Protein AF-A0A7K5J472-F1 (afdb_monomer_lite)

pLDDT: mean 81.27, std 14.3, range [40.75, 97.12]

Structure (mmCIF, N/CA/C/O backbone):
data_AF-A0A7K5J472-F1
#
_entry.id   AF-A0A7K5J472-F1
#
loop_
_atom_site.group_PDB
_atom_site.id
_atom_site.type_symbol
_atom_site.label_atom_id
_atom_site.label_alt_id
_atom_site.label_comp_id
_atom_site.label_asym_id
_atom_site.label_entity_id
_atom_site.label_seq_id
_atom_site.pdbx_PDB_ins_code
_atom_site.Cartn_x
_atom_site.Cartn_y
_atom_site.Cartn_z
_atom_site.occupancy
_atom_site.B_iso_or_equiv
_atom_site.auth_seq_id
_atom_site.auth_comp_id
_atom_site.auth_asym_id
_atom_site.auth_atom_id
_atom_site.pdbx_PDB_model_num
ATOM 1 N N . LEU A 1 1 ? 0.169 2.358 18.853 1.00 67.12 1 LEU A N 1
ATOM 2 C CA . LEU A 1 1 ? 0.793 3.597 18.310 1.00 67.12 1 LEU A CA 1
ATOM 3 C C . LEU A 1 1 ? 2.301 3.691 18.581 1.00 67.12 1 LEU A C 1
ATOM 5 O O . LEU A 1 1 ? 3.021 4.083 17.672 1.00 67.12 1 LEU A O 1
ATOM 9 N N . GLN A 1 2 ? 2.794 3.330 19.775 1.00 80.88 2 GLN A N 1
ATOM 10 C CA . GLN A 1 2 ? 4.232 3.386 20.113 1.00 80.88 2 GLN A CA 1
ATOM 11 C C . GLN A 1 2 ? 5.120 2.538 19.182 1.00 80.88 2 GLN A C 1
ATOM 13 O O . GLN A 1 2 ? 6.189 2.978 18.774 1.00 80.88 2 GLN A O 1
ATOM 18 N N . GLU A 1 3 ? 4.645 1.362 18.776 1.00 73.94 3 GLU A N 1
ATOM 19 C CA . GLU A 1 3 ? 5.379 0.448 17.893 1.00 73.94 3 GLU A CA 1
ATOM 20 C C . GLU A 1 3 ? 5.586 1.016 16.476 1.00 73.94 3 GLU A C 1
ATOM 22 O O . GLU A 1 3 ? 6.686 0.963 15.931 1.00 73.94 3 GLU A O 1
ATOM 27 N N . ILE A 1 4 ? 4.563 1.679 15.921 1.00 72.69 4 ILE A N 1
ATOM 28 C CA . ILE A 1 4 ? 4.652 2.402 14.640 1.00 72.69 4 ILE A CA 1
ATOM 29 C C . ILE A 1 4 ? 5.692 3.522 14.739 1.00 72.69 4 ILE A C 1
ATOM 31 O O . ILE A 1 4 ? 6.537 3.656 13.860 1.00 72.69 4 ILE A O 1
ATOM 35 N N . ARG A 1 5 ? 5.671 4.296 15.833 1.00 75.00 5 ARG A N 1
ATOM 36 C CA . ARG A 1 5 ? 6.634 5.382 16.060 1.00 75.00 5 ARG A CA 1
ATOM 37 C C . ARG A 1 5 ? 8.068 4.861 16.160 1.00 75.00 5 ARG A C 1
ATOM 39 O O . ARG A 1 5 ? 8.944 5.452 15.543 1.00 75.00 5 ARG A O 1
ATOM 46 N N . ARG A 1 6 ? 8.287 3.730 16.842 1.00 73.50 6 ARG A N 1
ATOM 47 C CA . ARG A 1 6 ? 9.594 3.059 16.963 1.00 73.50 6 ARG A CA 1
ATOM 48 C C . ARG A 1 6 ? 10.179 2.654 15.608 1.00 73.50 6 ARG A C 1
ATOM 50 O O . ARG A 1 6 ? 11.383 2.777 15.398 1.00 73.50 6 ARG A O 1
ATOM 57 N N . TYR A 1 7 ? 9.340 2.164 14.697 1.00 64.94 7 TYR A N 1
ATOM 58 C CA . TYR A 1 7 ? 9.778 1.747 13.363 1.00 64.94 7 TYR A CA 1
ATOM 59 C C . TYR A 1 7 ? 9.831 2.888 12.344 1.00 64.94 7 TYR A C 1
ATOM 61 O O . TYR A 1 7 ? 10.598 2.806 11.394 1.00 64.94 7 TYR A O 1
ATOM 69 N N . GLN A 1 8 ? 9.084 3.974 12.554 1.00 64.12 8 GLN A N 1
ATOM 70 C CA . GLN A 1 8 ? 9.208 5.208 11.771 1.00 64.12 8 GLN A CA 1
ATOM 71 C C . GLN A 1 8 ? 10.420 6.061 12.181 1.00 64.12 8 GLN A C 1
ATOM 73 O O . GLN A 1 8 ? 10.908 6.839 11.369 1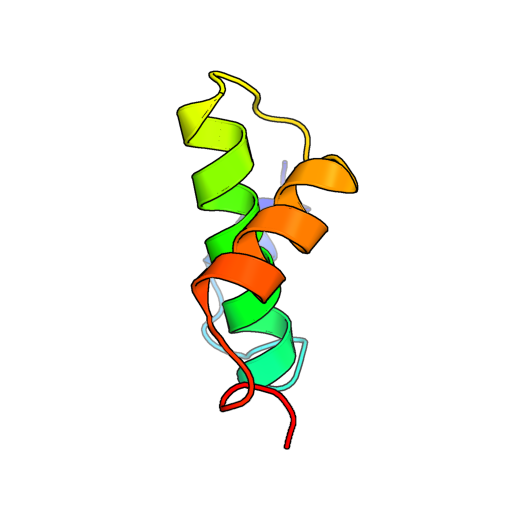.00 64.12 8 GLN A O 1
ATOM 78 N N . SER A 1 9 ? 10.916 5.929 13.416 1.00 66.62 9 SER A N 1
ATOM 79 C CA . SER A 1 9 ? 12.084 6.666 13.924 1.00 66.62 9 SER A CA 1
ATOM 80 C C . SER A 1 9 ? 13.430 6.008 13.599 1.00 66.62 9 SER A C 1
ATOM 82 O O . SER A 1 9 ? 14.473 6.562 13.930 1.00 66.62 9 SER A O 1
ATOM 84 N N . SER A 1 10 ? 13.431 4.811 13.003 1.00 63.41 10 SER A N 1
ATOM 85 C CA . SER A 1 10 ? 14.640 4.062 12.658 1.00 63.41 10 SER A CA 1
ATOM 86 C C . SER A 1 10 ? 14.716 3.828 11.153 1.00 63.41 10 SER A C 1
ATOM 88 O O . SER A 1 10 ? 13.773 3.333 10.548 1.00 63.41 10 SER A O 1
ATOM 90 N N . THR A 1 11 ? 15.867 4.116 10.549 1.00 60.28 11 THR A N 1
ATOM 91 C CA . THR A 1 11 ? 16.150 3.803 9.136 1.00 60.28 11 THR A CA 1
ATOM 92 C C . THR A 1 11 ? 16.600 2.353 8.937 1.00 60.28 11 THR A C 1
ATOM 94 O O . THR A 1 11 ? 16.830 1.917 7.808 1.00 60.28 11 THR A O 1
ATOM 97 N N . ARG A 1 12 ? 16.754 1.584 10.027 1.00 69.19 12 ARG A N 1
ATOM 98 C CA . ARG A 1 12 ? 17.136 0.173 9.970 1.00 69.19 12 ARG A CA 1
ATOM 99 C C . ARG A 1 12 ? 15.928 -0.634 9.516 1.00 69.19 12 ARG A C 1
ATOM 101 O O . ARG A 1 12 ? 14.994 -0.863 10.281 1.00 69.19 12 ARG A O 1
ATOM 108 N N . LEU A 1 13 ? 15.955 -1.069 8.260 1.00 63.25 13 LEU A N 1
ATOM 109 C CA . LEU A 1 13 ? 14.901 -1.911 7.718 1.00 63.25 13 LEU A CA 1
ATOM 110 C C . LEU A 1 13 ? 14.813 -3.213 8.533 1.00 63.25 13 LEU A C 1
ATOM 112 O O . LEU A 1 13 ? 15.783 -3.961 8.640 1.00 63.25 13 LEU A O 1
ATOM 116 N N . LEU A 1 14 ? 13.638 -3.495 9.097 1.00 70.25 14 LEU A N 1
ATOM 117 C CA . LEU A 1 14 ? 13.353 -4.776 9.765 1.00 70.25 14 LEU A CA 1
ATOM 118 C C . LEU A 1 14 ? 13.288 -5.948 8.779 1.00 70.25 14 LEU A C 1
ATOM 120 O O . LEU A 1 14 ? 13.361 -7.109 9.166 1.00 70.25 14 LEU A O 1
ATOM 124 N N . LEU A 1 15 ? 13.098 -5.625 7.502 1.00 70.50 15 LEU A N 1
ATOM 125 C CA . LEU A 1 15 ? 12.974 -6.541 6.380 1.00 70.50 15 LEU A CA 1
ATOM 126 C C . LEU A 1 15 ? 13.987 -6.141 5.308 1.00 70.50 15 LEU A C 1
ATOM 128 O O . LEU A 1 15 ? 14.460 -5.012 5.280 1.00 70.50 15 LEU A O 1
ATOM 132 N N . ARG A 1 16 ? 14.298 -7.028 4.361 1.00 75.38 16 ARG A N 1
ATOM 133 C CA . ARG A 1 16 ? 15.070 -6.608 3.181 1.00 75.38 16 ARG A CA 1
ATOM 134 C C . ARG A 1 16 ? 14.315 -5.496 2.410 1.00 75.38 16 ARG A C 1
ATOM 136 O O . ARG A 1 16 ? 13.079 -5.470 2.453 1.00 75.38 16 ARG A O 1
ATOM 143 N N . PRO A 1 17 ? 15.015 -4.613 1.670 1.00 71.44 17 PRO A N 1
ATOM 144 C CA . PRO A 1 17 ? 14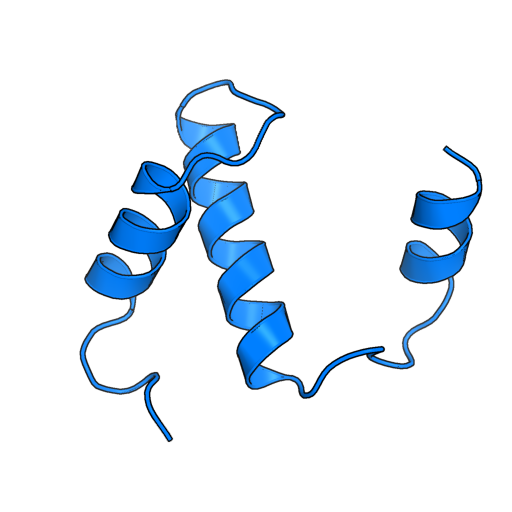.396 -3.487 0.957 1.00 71.44 17 PRO A CA 1
ATOM 145 C C . PRO A 1 17 ? 13.243 -3.881 0.018 1.00 71.44 17 PRO A C 1
ATOM 147 O O . PRO A 1 17 ? 12.221 -3.198 -0.033 1.00 71.44 17 PRO A O 1
ATOM 150 N N . GLY A 1 18 ? 13.359 -5.016 -0.682 1.00 78.81 18 GLY A N 1
ATOM 151 C CA . GLY A 1 18 ? 12.338 -5.506 -1.618 1.00 78.81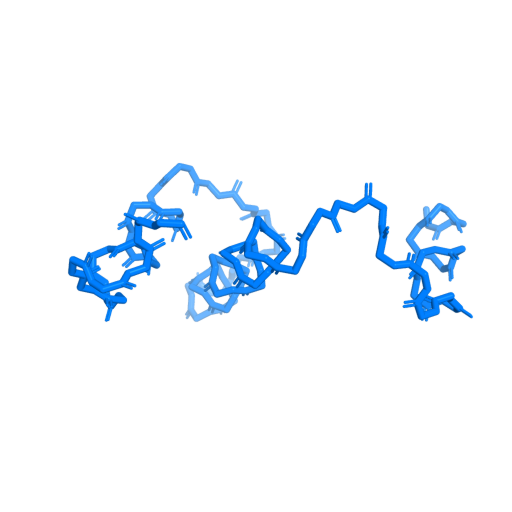 18 GLY A CA 1
ATOM 152 C C . GLY A 1 18 ? 10.963 -5.749 -0.970 1.00 78.81 18 GLY A C 1
ATOM 153 O O . GLY A 1 18 ? 9.979 -5.129 -1.386 1.00 78.81 18 GLY A O 1
ATOM 154 N N . PRO A 1 19 ? 10.858 -6.620 0.057 1.00 79.75 19 PRO A N 1
ATOM 155 C CA . PRO A 1 19 ? 9.628 -6.808 0.826 1.00 79.75 19 PRO A CA 1
ATOM 156 C C . PRO A 1 19 ? 9.016 -5.511 1.368 1.00 79.75 19 PRO A C 1
ATOM 158 O O . PRO A 1 19 ? 7.803 -5.332 1.260 1.00 79.75 19 PRO A O 1
ATOM 161 N N . PHE A 1 20 ? 9.834 -4.594 1.892 1.00 81.19 20 PHE A N 1
ATOM 162 C CA . PHE A 1 20 ? 9.349 -3.322 2.430 1.00 81.19 20 PHE A CA 1
ATOM 163 C C . PHE A 1 20 ? 8.742 -2.434 1.338 1.00 81.19 20 PHE A C 1
ATOM 165 O O . PHE A 1 20 ? 7.605 -1.981 1.468 1.00 81.19 20 PHE A O 1
ATOM 172 N N . ALA A 1 21 ? 9.434 -2.275 0.208 1.00 83.38 21 ALA A N 1
ATOM 173 C CA . ALA A 1 21 ? 8.916 -1.518 -0.926 1.00 83.38 21 ALA A CA 1
ATOM 174 C C . ALA A 1 21 ? 7.578 -2.082 -1.432 1.00 83.38 21 ALA A C 1
ATOM 176 O O . ALA A 1 21 ? 6.717 -1.327 -1.878 1.00 83.38 21 ALA A O 1
ATOM 177 N N . ARG A 1 22 ? 7.381 -3.410 -1.400 1.00 85.44 22 ARG A N 1
ATOM 178 C CA . ARG A 1 22 ? 6.104 -4.038 -1.796 1.00 85.44 22 ARG A CA 1
ATOM 179 C C . ARG A 1 22 ? 4.956 -3.647 -0.867 1.00 85.44 22 ARG A C 1
ATOM 181 O O . ARG A 1 22 ? 3.864 -3.364 -1.355 1.00 85.44 22 ARG A O 1
ATOM 188 N N . LEU A 1 23 ? 5.207 -3.598 0.440 1.00 88.88 23 LEU A N 1
ATOM 189 C CA . LEU A 1 23 ? 4.208 -3.189 1.430 1.00 88.88 23 LEU A CA 1
ATOM 190 C C . LEU A 1 23 ? 3.835 -1.711 1.293 1.00 88.88 23 LEU A C 1
ATOM 192 O O . LEU A 1 23 ? 2.652 -1.385 1.343 1.00 88.88 23 LEU A O 1
ATOM 196 N N . VAL A 1 24 ? 4.810 -0.834 1.040 1.00 89.50 24 VAL A N 1
ATOM 197 C CA . VAL A 1 24 ? 4.554 0.597 0.801 1.00 89.50 24 VAL A CA 1
ATOM 198 C C . VAL A 1 24 ? 3.630 0.794 -0.403 1.00 89.50 24 VAL A C 1
ATOM 200 O O . VAL A 1 24 ? 2.626 1.493 -0.296 1.00 89.50 24 VAL A O 1
ATOM 203 N N . ASN A 1 25 ? 3.889 0.115 -1.525 1.00 91.62 25 ASN A N 1
ATOM 204 C CA . ASN A 1 25 ? 3.030 0.230 -2.710 1.00 91.62 25 ASN A CA 1
ATOM 205 C C . ASN A 1 25 ? 1.611 -0.303 -2.472 1.00 91.62 25 ASN A C 1
ATOM 207 O O . ASN A 1 25 ? 0.643 0.281 -2.958 1.00 91.62 25 ASN A O 1
ATOM 211 N N . ALA A 1 26 ? 1.471 -1.397 -1.719 1.00 94.00 26 ALA A N 1
ATOM 212 C CA . ALA A 1 26 ? 0.158 -1.904 -1.334 1.00 94.00 26 ALA A CA 1
ATOM 213 C C . ALA A 1 26 ? -0.595 -0.902 -0.445 1.00 94.00 26 ALA A C 1
ATOM 215 O O . ALA A 1 26 ? -1.795 -0.705 -0.618 1.00 94.00 26 ALA A O 1
ATOM 216 N N . TYR A 1 27 ? 0.109 -0.210 0.452 1.00 94.62 27 TYR A N 1
ATOM 217 C CA . TYR A 1 27 ? -0.487 0.815 1.308 1.00 94.62 27 TYR A CA 1
ATOM 218 C C . TYR A 1 27 ? -0.963 2.038 0.515 1.00 94.62 27 TYR A C 1
ATOM 220 O O . TYR A 1 27 ? -2.034 2.578 0.780 1.00 94.62 27 TYR A O 1
ATOM 228 N N . LEU A 1 28 ? -0.241 2.430 -0.536 1.00 94.75 28 LEU A N 1
ATOM 229 C CA . LEU A 1 28 ? -0.718 3.463 -1.462 1.00 94.75 28 LEU A CA 1
ATOM 230 C C . LEU A 1 28 ? -2.022 3.045 -2.168 1.00 94.75 28 LEU A C 1
ATOM 232 O O . LEU A 1 28 ? -2.919 3.869 -2.336 1.00 94.75 28 LEU A O 1
ATOM 236 N N . CYS A 1 29 ? -2.174 1.761 -2.512 1.00 95.25 29 CYS A N 1
ATOM 237 C CA . CYS A 1 29 ? -3.412 1.236 -3.099 1.00 95.25 29 CYS A CA 1
ATOM 238 C C . CYS A 1 29 ? -4.591 1.269 -2.108 1.00 95.25 29 CYS A C 1
ATOM 240 O O . CYS A 1 29 ? -5.708 1.624 -2.495 1.00 95.25 29 CYS A O 1
ATOM 242 N N . SER A 1 30 ? -4.367 0.956 -0.824 1.00 96.81 30 SER A N 1
ATOM 243 C CA . SER A 1 30 ? -5.426 1.062 0.191 1.00 96.81 30 SER A CA 1
ATOM 244 C C . SER A 1 30 ? -5.843 2.516 0.422 1.00 96.81 30 SER A C 1
ATOM 246 O O . SER A 1 30 ? -7.043 2.799 0.467 1.00 96.81 30 SER A O 1
ATOM 248 N N . LEU A 1 31 ? -4.878 3.444 0.469 1.00 96.81 31 LEU A N 1
ATOM 249 C CA . LEU A 1 31 ? -5.140 4.881 0.598 1.00 96.81 31 LEU A CA 1
ATOM 250 C C . LEU A 1 31 ? -5.927 5.438 -0.591 1.00 96.81 31 LEU A C 1
ATOM 252 O O . LEU A 1 31 ? -6.878 6.191 -0.387 1.00 96.81 31 LEU A O 1
ATOM 256 N N . HIS A 1 32 ? -5.593 5.028 -1.819 1.00 95.62 32 HIS A N 1
ATOM 257 C CA . HIS A 1 32 ? -6.347 5.405 -3.020 1.00 95.62 32 HIS A CA 1
ATOM 258 C C . HIS A 1 32 ? -7.826 5.000 -2.918 1.00 95.62 32 HIS A C 1
ATOM 260 O O . HIS A 1 32 ? -8.720 5.754 -3.292 1.00 95.62 32 HIS A O 1
ATOM 266 N N . ALA A 1 33 ? -8.099 3.842 -2.319 1.00 96.75 33 ALA A N 1
ATOM 267 C CA . ALA A 1 33 ? -9.450 3.362 -2.048 1.00 96.75 33 ALA A CA 1
ATOM 268 C C . ALA A 1 33 ? -10.076 3.934 -0.758 1.00 96.75 33 ALA A C 1
ATOM 270 O O . ALA A 1 33 ? -11.056 3.370 -0.270 1.00 96.75 33 ALA A O 1
ATOM 271 N N . ARG A 1 34 ? -9.509 5.006 -0.182 1.00 96.69 34 ARG A N 1
ATOM 272 C CA . ARG A 1 34 ? -9.929 5.645 1.081 1.00 96.69 34 ARG A CA 1
ATOM 273 C C . ARG A 1 34 ? -9.990 4.684 2.278 1.00 96.69 34 ARG A C 1
ATOM 275 O O . ARG A 1 34 ? -10.831 4.834 3.160 1.00 96.69 34 ARG A O 1
ATOM 282 N N . ARG A 1 35 ? -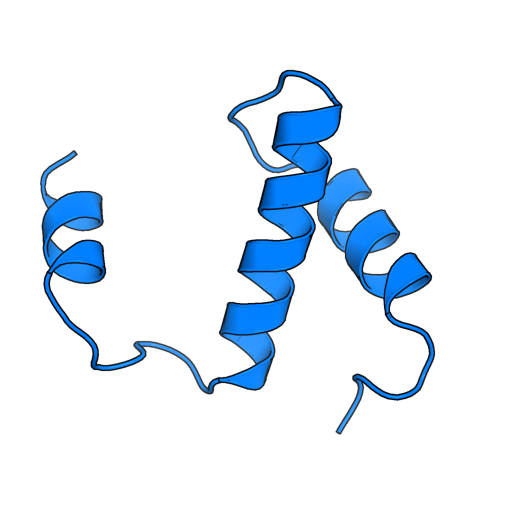9.102 3.686 2.324 1.00 97.12 35 ARG A N 1
ATOM 283 C CA . ARG A 1 35 ? -8.983 2.714 3.423 1.00 97.12 35 ARG A CA 1
ATOM 284 C C . ARG A 1 35 ? -7.627 2.843 4.111 1.00 97.12 35 ARG A C 1
ATOM 286 O O . ARG A 1 35 ? -6.595 2.952 3.457 1.00 97.12 35 ARG A O 1
ATOM 293 N N . VAL A 1 36 ? -7.637 2.761 5.439 1.00 93.31 36 VAL A N 1
ATOM 294 C CA . VAL A 1 36 ? -6.414 2.705 6.264 1.00 93.31 36 VAL A CA 1
ATOM 295 C C . VAL A 1 36 ? -5.959 1.268 6.544 1.00 93.31 36 VAL A C 1
ATOM 297 O O . VAL A 1 36 ? -4.800 1.033 6.872 1.00 93.31 36 VAL A O 1
ATOM 300 N N . THR A 1 37 ? -6.860 0.298 6.381 1.00 95.44 37 THR A N 1
A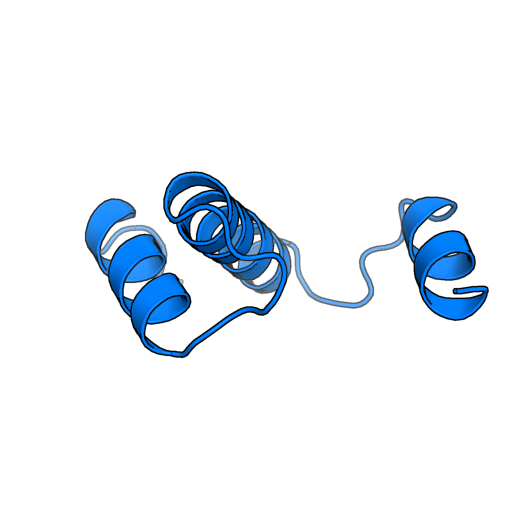TOM 301 C CA . THR A 1 37 ? -6.576 -1.135 6.512 1.00 95.44 37 THR A CA 1
ATOM 302 C C . THR A 1 37 ? -6.104 -1.698 5.174 1.00 95.44 37 THR A C 1
ATOM 304 O O . THR A 1 37 ? -6.748 -1.476 4.146 1.00 95.44 37 THR A O 1
ATOM 307 N N . LEU A 1 38 ? -5.005 -2.456 5.191 1.00 95.00 38 LEU A N 1
ATOM 308 C CA . LEU A 1 38 ? -4.525 -3.223 4.041 1.00 95.00 38 LEU A CA 1
ATOM 309 C C . LEU A 1 38 ? -5.389 -4.465 3.815 1.00 95.00 38 LEU A C 1
ATOM 311 O O . LEU A 1 38 ? -5.658 -5.213 4.751 1.00 95.00 38 LEU A O 1
ATOM 315 N N . PHE A 1 39 ? -5.759 -4.727 2.564 1.00 96.12 39 PHE A N 1
ATOM 316 C CA . PHE A 1 39 ? -6.462 -5.944 2.164 1.00 96.12 39 PHE A CA 1
ATOM 317 C C . PHE A 1 39 ? -5.672 -6.713 1.096 1.00 96.12 39 PHE A C 1
ATOM 319 O O . PHE A 1 39 ? -4.889 -6.114 0.355 1.00 96.12 39 PHE A O 1
ATOM 326 N N . PRO A 1 40 ? -5.907 -8.031 0.932 1.00 94.94 40 PRO A N 1
ATOM 327 C CA . PRO A 1 40 ? -5.217 -8.839 -0.078 1.00 94.94 40 PRO A CA 1
ATOM 328 C C . PRO A 1 40 ? -5.298 -8.267 -1.501 1.00 94.94 40 PRO A C 1
ATOM 330 O O . PRO A 1 40 ? -4.318 -8.320 -2.242 1.00 94.94 40 PRO A O 1
ATOM 333 N N . LYS A 1 41 ? -6.428 -7.639 -1.859 1.00 95.38 41 LYS A N 1
ATOM 334 C CA . LYS A 1 41 ? -6.616 -6.965 -3.155 1.00 95.38 41 LYS A CA 1
ATOM 335 C C . LYS A 1 41 ? -5.635 -5.813 -3.399 1.00 95.38 41 LYS A C 1
ATOM 337 O O . LYS A 1 41 ? -5.251 -5.579 -4.539 1.00 95.38 41 LYS A O 1
ATOM 342 N N . ASP A 1 42 ? -5.187 -5.135 -2.342 1.00 95.81 42 ASP A N 1
A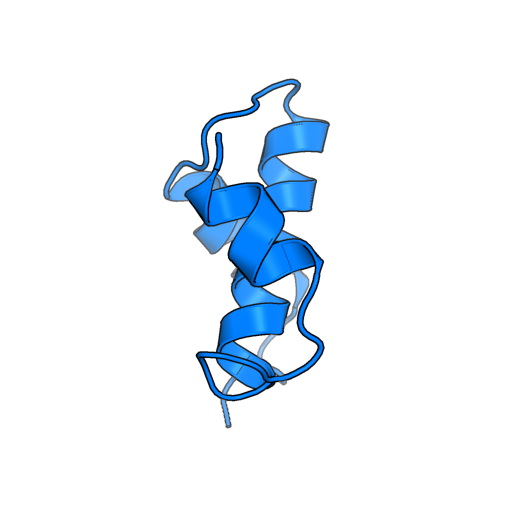TOM 343 C CA . ASP A 1 42 ? -4.234 -4.024 -2.430 1.00 95.81 42 ASP A CA 1
ATOM 344 C C . ASP A 1 42 ? -2.822 -4.547 -2.729 1.00 95.81 42 ASP A C 1
ATOM 346 O O . ASP A 1 42 ? -2.111 -3.994 -3.565 1.00 95.81 42 ASP A O 1
ATOM 350 N N . LEU A 1 43 ? -2.443 -5.679 -2.118 1.00 92.38 43 LEU A N 1
ATOM 351 C CA . LEU A 1 43 ? -1.197 -6.382 -2.440 1.00 92.38 43 LEU A CA 1
ATOM 352 C C . LEU A 1 43 ? -1.222 -6.945 -3.864 1.00 92.38 43 LEU A C 1
ATOM 354 O O . LEU A 1 43 ? -0.233 -6.828 -4.587 1.00 92.38 43 LEU A O 1
ATOM 358 N N . GLN A 1 44 ? -2.331 -7.562 -4.273 1.00 94.00 44 GLN A N 1
ATOM 359 C CA . GLN A 1 44 ? -2.496 -8.101 -5.625 1.00 94.00 44 GLN A CA 1
ATOM 360 C C . GLN A 1 44 ? -2.389 -6.996 -6.678 1.00 94.00 44 GLN A C 1
ATOM 362 O O . GLN A 1 44 ? -1.653 -7.151 -7.653 1.00 94.00 44 GLN A O 1
ATOM 367 N N . LEU A 1 45 ? -3.057 -5.862 -6.452 1.00 92.81 45 LEU A N 1
ATOM 368 C CA . LEU A 1 45 ? -2.985 -4.702 -7.333 1.00 92.81 45 LEU A CA 1
ATOM 369 C C . LEU A 1 45 ? -1.566 -4.128 -7.387 1.00 92.81 45 LEU A C 1
ATOM 371 O O . LEU A 1 45 ? -1.024 -3.962 -8.475 1.00 92.81 45 LEU A O 1
ATOM 375 N N . ALA A 1 46 ? -0.922 -3.907 -6.239 1.00 91.75 46 ALA A N 1
ATOM 376 C CA . ALA A 1 46 ? 0.446 -3.397 -6.186 1.00 91.75 46 ALA A CA 1
ATOM 377 C C . ALA A 1 46 ? 1.456 -4.316 -6.892 1.00 91.75 46 ALA A C 1
ATOM 379 O O . ALA A 1 46 ? 2.398 -3.829 -7.516 1.00 91.75 46 ALA A O 1
ATOM 380 N N . ARG A 1 47 ? 1.263 -5.641 -6.827 1.00 90.06 47 ARG A N 1
ATOM 381 C CA . ARG A 1 47 ? 2.063 -6.613 -7.589 1.00 90.06 47 ARG A CA 1
ATOM 382 C C . ARG A 1 47 ? 1.793 -6.518 -9.086 1.00 90.06 47 ARG A C 1
ATOM 384 O O . ARG A 1 47 ? 2.740 -6.507 -9.860 1.00 90.06 47 ARG A O 1
ATOM 391 N N . ARG A 1 48 ? 0.524 -6.419 -9.488 1.00 91.12 48 ARG A N 1
ATOM 392 C CA . ARG A 1 48 ? 0.124 -6.306 -10.897 1.00 91.12 48 ARG A CA 1
ATOM 393 C C . ARG A 1 48 ? 0.659 -5.027 -11.544 1.00 91.12 48 ARG A C 1
ATOM 395 O O . ARG A 1 48 ? 1.140 -5.086 -12.666 1.00 91.12 48 ARG A O 1
ATOM 402 N N . LEU A 1 49 ? 0.631 -3.907 -10.819 1.00 88.56 49 LEU A N 1
ATOM 403 C CA . LEU A 1 49 ? 1.152 -2.614 -11.279 1.00 88.56 49 LEU A CA 1
ATOM 404 C C . LEU A 1 49 ? 2.682 -2.580 -11.395 1.00 88.56 49 LEU A C 1
ATOM 406 O O . LEU A 1 49 ? 3.207 -1.807 -12.185 1.00 88.56 49 LEU A O 1
ATOM 410 N N . ARG A 1 50 ? 3.404 -3.400 -10.620 1.00 82.56 50 ARG A N 1
ATOM 411 C CA . ARG A 1 50 ? 4.875 -3.443 -10.652 1.00 82.56 50 ARG A CA 1
ATOM 412 C C . ARG A 1 50 ? 5.432 -4.269 -11.824 1.00 82.56 50 ARG A C 1
ATOM 414 O O . ARG A 1 50 ? 6.608 -4.139 -12.135 1.00 82.56 50 ARG A O 1
ATOM 421 N N . GLY A 1 51 ? 4.617 -5.106 -12.470 1.00 74.12 51 GLY A N 1
ATOM 422 C CA . GLY A 1 51 ? 5.085 -6.013 -13.524 1.00 74.12 51 GLY A CA 1
ATOM 423 C C . GLY A 1 51 ? 6.008 -7.132 -13.009 1.00 74.12 51 GLY A C 1
ATOM 424 O O . GLY A 1 51 ? 6.223 -7.286 -11.804 1.00 74.12 51 GLY A O 1
ATOM 425 N N . LEU A 1 52 ? 6.535 -7.949 -13.929 1.00 61.94 52 LEU A N 1
ATOM 426 C CA . LEU A 1 52 ? 7.383 -9.116 -13.624 1.00 61.94 52 LEU A CA 1
ATOM 427 C C . LEU A 1 52 ? 8.790 -8.758 -13.103 1.00 61.94 52 LEU A C 1
ATOM 429 O O . LEU A 1 52 ? 9.476 -9.632 -12.585 1.00 61.94 52 LEU A O 1
ATOM 433 N N . GLU A 1 53 ? 9.209 -7.492 -13.157 1.00 58.34 53 GLU A N 1
ATOM 434 C CA . GLU A 1 53 ? 10.575 -7.082 -12.784 1.00 58.34 53 GLU A CA 1
ATOM 435 C C . GLU A 1 53 ? 10.827 -6.985 -11.265 1.00 58.34 53 GLU A C 1
ATOM 437 O O . GLU A 1 53 ? 11.953 -6.793 -10.822 1.00 58.34 53 GLU A O 1
ATOM 442 N N . GLY A 1 54 ? 9.796 -7.141 -10.425 1.00 54.84 54 GLY A N 1
ATOM 443 C CA . GLY A 1 54 ? 9.911 -7.046 -8.959 1.00 54.84 54 GLY A CA 1
ATOM 444 C C . GLY A 1 54 ? 10.096 -8.375 -8.211 1.00 54.84 54 GLY A C 1
ATOM 445 O O . GLY A 1 54 ? 9.916 -8.409 -6.984 1.00 54.84 54 GLY A O 1
ATOM 446 N N . GLY A 1 55 ? 10.345 -9.469 -8.936 1.00 52.22 55 GLY A N 1
ATOM 447 C CA . GLY A 1 55 ? 10.488 -10.830 -8.420 1.00 52.22 55 GLY A CA 1
ATOM 448 C C . GLY A 1 55 ? 11.903 -11.382 -8.593 1.00 52.22 55 GLY A C 1
ATOM 449 O O . GLY A 1 55 ? 12.096 -12.283 -9.398 1.00 52.22 55 GLY A O 1
ATOM 450 N N . GLY A 1 56 ? 12.856 -10.854 -7.825 1.00 40.75 56 GLY A N 1
ATOM 451 C CA . GLY A 1 56 ? 14.229 -11.348 -7.673 1.00 40.75 56 GLY A CA 1
ATOM 452 C C . GLY A 1 56 ? 14.812 -10.821 -6.373 1.00 40.75 56 GLY A C 1
ATOM 453 O O . GLY A 1 56 ? 14.731 -9.588 -6.178 1.00 40.75 56 GLY A O 1
#

Foldseek 3Di:
DVVVVVVVVDPPDPDPPLVVVLVVQLCVQCVVVVHNDGDPVSSVVSDVVVPPPSPD

InterPro domains:
  IPR000164 Histone H3/CENP-A [PTHR45810] (26-51)
  IPR000164 Histone H3/CENP-A [SM00428] (1-54)
  IPR007125 Core Histone H2A/H2B/H3 domain [PF00125] (25-49)
  IPR009072 Histone-fold [G3DSA:1.10.20.10] (1-23)
  IPR009072 Histone-fold [G3DSA:1.10.20.10] (24-53)
  IPR009072 Histone-fold [SSF47113] (2-52)

Sequence (56 aa):
LQEIRRYQSSTRLLLRPGPFARLVNAYLCSLHARRVTLFPKDLQLARRLRGLEGGG

Radius of gyration: 12.52 Å; chains: 1; bounding box: 27×18×34 Å

Secondary structure (DSSP, 8-state):
-HHHHHHHS--S-SS-HHHHHHHHHHHHHHHHTT-SS--HHHHHHHHHHH-GGG--

Organism: Toxostoma redivivum (NCBI:txid99882)